Protein AF-A0A914CQX4-F1 (afdb_monomer_lite)

Sequence (158 aa):
MSTWVYEDTPLQNEHTSRSGAPLFATSENGLKQHYLFWGNTQDNIQGIAIATISKDLPYGIPWNDTGLYLMNPRKDCFDSLWIEAGPPPVRLRSGDFLFLYNSGKANNASVRFAKSTNVGYVILNGTDPTQIVQRSSDPLIIPGLAWETLPDETLTMS

InterPro domains:
  IPR007184 Mannoside phosphorylase [PTHR34106] (33-149)
  IPR023296 Glycosyl hydrolase, five-bladed beta-propeller domain superfamily [G3DSA:2.115.10.20] (3-154)
  IPR023296 Glycosyl hydrolase, five-bladed beta-propeller domain superfamily [SSF75005] (3-152)

Structure (mmCIF, N/CA/C/O backbone):
data_AF-A0A914CQX4-F1
#
_entry.id   AF-A0A914CQX4-F1
#
loop_
_atom_site.group_PDB
_atom_site.id
_atom_site.type_symbol
_atom_site.label_atom_id
_atom_site.label_alt_id
_atom_site.label_comp_id
_atom_site.label_asym_id
_atom_site.label_entity_id
_atom_site.label_seq_id
_atom_site.pdbx_PDB_ins_code
_atom_site.Cartn_x
_atom_site.Cartn_y
_atom_site.Cartn_z
_atom_site.occupancy
_atom_site.B_iso_or_equiv
_atom_site.auth_seq_id
_atom_site.auth_comp_id
_atom_site.auth_asym_id
_atom_site.auth_atom_id
_atom_site.pdbx_PDB_model_num
ATOM 1 N N . MET A 1 1 ? -11.238 30.159 8.760 1.00 68.25 1 MET A N 1
ATOM 2 C CA . MET A 1 1 ? -9.799 29.992 9.051 1.00 68.25 1 MET A CA 1
ATOM 3 C C . MET A 1 1 ? -9.549 28.519 9.264 1.00 68.25 1 MET A C 1
ATOM 5 O O . MET A 1 1 ? -10.253 27.927 10.069 1.00 68.25 1 MET A O 1
ATOM 9 N N . SER A 1 2 ? -8.616 27.928 8.530 1.00 69.88 2 SER A N 1
ATOM 10 C CA . SER A 1 2 ? -8.077 26.605 8.845 1.00 69.88 2 SER A CA 1
ATOM 11 C C . SER A 1 2 ? -7.007 26.766 9.926 1.00 69.88 2 SER A C 1
ATOM 13 O O . SER A 1 2 ? -6.135 27.625 9.809 1.00 69.88 2 SER A O 1
ATOM 15 N N . THR A 1 3 ? -7.103 25.981 10.995 1.00 85.50 3 THR A N 1
ATOM 16 C CA . THR A 1 3 ? -6.105 25.910 12.067 1.00 85.50 3 THR A CA 1
ATOM 17 C C . THR A 1 3 ? -5.239 24.678 11.861 1.00 85.50 3 THR A C 1
ATOM 19 O O . THR A 1 3 ? -5.770 23.590 11.654 1.00 85.50 3 THR A O 1
ATOM 22 N N . TRP A 1 4 ? -3.923 24.849 11.939 1.00 83.31 4 TRP A N 1
ATOM 23 C CA . TRP A 1 4 ? -2.966 23.746 11.941 1.00 83.31 4 TRP A CA 1
ATOM 24 C C . TRP A 1 4 ? -2.504 23.497 13.372 1.00 83.31 4 TRP A C 1
ATOM 26 O O . TRP A 1 4 ? -2.093 24.433 14.056 1.00 83.31 4 TRP A O 1
ATOM 36 N N . VAL A 1 5 ? -2.585 22.244 13.810 1.00 80.06 5 VAL A N 1
ATOM 37 C CA . VAL A 1 5 ? -2.033 21.776 15.084 1.00 80.06 5 VAL A CA 1
ATOM 38 C C . VAL A 1 5 ? -0.917 20.801 14.743 1.00 80.06 5 VAL A C 1
ATOM 40 O O . VAL A 1 5 ? -1.107 19.914 13.912 1.00 80.06 5 VAL A O 1
ATOM 43 N N . TYR A 1 6 ? 0.260 21.025 15.321 1.00 79.31 6 TYR A N 1
ATOM 44 C CA . TYR A 1 6 ? 1.380 20.104 15.191 1.00 79.31 6 TYR A CA 1
ATOM 45 C C . TYR A 1 6 ? 1.198 18.968 16.194 1.00 79.31 6 TYR A C 1
ATOM 47 O O . TYR A 1 6 ? 0.971 19.224 17.376 1.00 79.31 6 TYR A O 1
ATOM 55 N N . GLU A 1 7 ? 1.309 17.741 15.707 1.00 76.12 7 GLU A N 1
ATOM 56 C CA . GLU A 1 7 ? 1.324 16.526 16.515 1.00 76.12 7 GLU A CA 1
ATOM 57 C C . GLU A 1 7 ? 2.755 15.978 16.543 1.00 76.12 7 GLU A C 1
ATOM 59 O O . GLU A 1 7 ? 3.517 16.171 15.590 1.00 76.12 7 GLU A O 1
ATOM 64 N N . ASP A 1 8 ? 3.118 15.286 17.621 1.00 75.44 8 ASP A N 1
ATOM 65 C CA . ASP A 1 8 ? 4.419 14.625 17.728 1.00 75.44 8 ASP A CA 1
ATOM 66 C C . ASP A 1 8 ? 4.614 13.554 16.643 1.00 75.44 8 ASP A C 1
ATOM 68 O O . ASP A 1 8 ? 3.672 13.091 15.991 1.00 75.44 8 ASP A O 1
ATOM 72 N N . THR A 1 9 ? 5.869 13.141 16.447 1.00 75.31 9 THR A N 1
ATOM 73 C CA . THR A 1 9 ? 6.230 12.142 15.438 1.00 75.31 9 THR A CA 1
ATOM 74 C C . THR A 1 9 ? 5.388 10.868 15.609 1.00 75.31 9 THR A C 1
ATOM 76 O O . THR A 1 9 ? 5.384 10.295 16.703 1.00 75.31 9 THR A O 1
ATOM 79 N N . PRO A 1 10 ? 4.727 10.370 14.543 1.00 76.69 10 PRO A N 1
ATOM 80 C CA . PRO A 1 10 ? 3.824 9.223 14.632 1.00 76.69 10 PRO A CA 1
ATOM 81 C C . PRO A 1 10 ? 4.470 7.970 15.232 1.00 76.69 10 PRO A C 1
ATOM 83 O O . PRO A 1 10 ? 3.811 7.233 15.957 1.00 76.69 10 PRO A O 1
ATOM 86 N N . LEU A 1 11 ? 5.755 7.740 14.947 1.00 81.44 11 LEU A N 1
ATOM 87 C CA . LEU A 1 11 ? 6.521 6.575 15.383 1.00 81.44 11 LEU A CA 1
ATOM 88 C C . LEU A 1 11 ? 7.703 7.035 16.244 1.00 81.44 11 LEU A C 1
ATOM 90 O O . LEU A 1 11 ? 8.706 7.523 15.727 1.00 81.44 11 LEU A O 1
ATOM 94 N N . GLN A 1 12 ? 7.589 6.899 17.566 1.00 71.31 12 GLN A N 1
ATOM 95 C CA . GLN A 1 12 ? 8.570 7.469 18.505 1.00 71.31 12 GLN A CA 1
ATOM 96 C C . GLN A 1 12 ? 9.922 6.740 18.527 1.00 71.31 12 GLN A C 1
ATOM 98 O O . GLN A 1 12 ? 10.935 7.360 18.841 1.00 71.31 12 GLN A O 1
ATOM 103 N N . ASN A 1 13 ? 9.948 5.456 18.162 1.00 70.00 13 ASN A N 1
ATOM 104 C CA . ASN A 1 13 ? 11.162 4.631 18.181 1.00 70.00 13 ASN A CA 1
ATOM 105 C C . ASN A 1 13 ? 11.820 4.484 16.797 1.00 70.00 13 ASN A C 1
ATOM 107 O O . ASN A 1 13 ? 12.861 3.845 16.682 1.00 70.00 13 ASN A O 1
ATOM 111 N N . GLU A 1 14 ? 11.239 5.087 15.753 1.00 69.44 14 GLU A N 1
ATOM 112 C CA . GLU A 1 14 ? 11.655 4.903 14.358 1.00 69.44 14 GLU A CA 1
ATOM 113 C C . GLU A 1 14 ? 12.185 6.214 13.766 1.00 69.44 14 GLU A C 1
ATOM 115 O O . GLU A 1 14 ? 11.497 6.951 13.050 1.00 69.44 14 GLU A O 1
ATOM 120 N N . HIS A 1 15 ? 13.451 6.509 14.072 1.00 64.50 15 HIS A N 1
ATOM 121 C CA . HIS A 1 15 ? 14.121 7.770 13.724 1.00 64.50 15 HIS A CA 1
ATOM 122 C C . HIS A 1 15 ? 14.411 7.956 12.225 1.00 64.50 15 HIS A C 1
ATOM 124 O O . HIS A 1 15 ? 14.829 9.037 11.810 1.00 64.50 15 HIS A O 1
ATOM 130 N N . THR A 1 16 ? 14.198 6.923 11.409 1.00 67.69 16 THR A N 1
ATOM 131 C CA . THR A 1 16 ? 14.391 6.960 9.951 1.00 67.69 16 THR A CA 1
ATOM 132 C C . THR A 1 16 ? 13.104 6.687 9.177 1.00 67.69 16 THR A C 1
ATOM 134 O O . THR A 1 16 ? 13.167 6.453 7.974 1.00 67.69 16 THR A O 1
ATOM 137 N N . SER A 1 17 ? 11.938 6.726 9.834 1.00 73.19 17 SER A N 1
ATOM 138 C CA . SER A 1 17 ? 10.656 6.527 9.153 1.00 73.19 17 SER A CA 1
ATOM 139 C C . SER A 1 17 ? 10.397 7.618 8.104 1.00 73.19 17 SER A C 1
ATOM 141 O O . SER A 1 17 ? 10.613 8.811 8.328 1.00 73.19 17 SER A O 1
ATOM 143 N N . ARG A 1 18 ? 9.949 7.196 6.918 1.00 80.12 18 ARG A N 1
ATOM 144 C CA . ARG A 1 18 ? 9.580 8.058 5.786 1.00 80.12 18 ARG A CA 1
ATOM 145 C C . ARG A 1 18 ? 8.330 7.514 5.109 1.00 80.12 18 ARG A C 1
ATOM 147 O O . ARG A 1 18 ? 7.951 6.367 5.342 1.00 80.12 18 ARG A O 1
ATOM 154 N N . SER A 1 19 ? 7.727 8.343 4.261 1.00 85.19 19 SER A N 1
ATOM 155 C CA . SER A 1 19 ? 6.697 7.932 3.300 1.00 85.19 19 SER A CA 1
ATOM 156 C C . SER A 1 19 ? 5.505 7.253 3.966 1.00 85.19 19 SER A C 1
ATOM 158 O O . SER A 1 19 ? 5.318 6.048 3.881 1.00 85.19 19 SER A O 1
ATOM 160 N N . GLY A 1 20 ? 4.722 8.047 4.696 1.00 90.56 20 GLY A N 1
ATOM 161 C CA . GLY A 1 20 ? 3.532 7.589 5.404 1.00 90.56 20 GLY A CA 1
ATOM 162 C C . GLY A 1 20 ? 2.257 7.770 4.583 1.00 90.56 20 GLY A C 1
ATOM 163 O O . GLY A 1 20 ? 1.958 8.871 4.124 1.00 90.56 20 GLY A O 1
ATOM 164 N N . ALA A 1 21 ? 1.472 6.705 4.476 1.00 95.19 21 ALA A N 1
ATOM 165 C CA . ALA A 1 21 ? 0.149 6.686 3.873 1.00 95.19 21 ALA A CA 1
ATOM 166 C C . ALA A 1 21 ? -0.890 6.288 4.938 1.00 95.19 21 ALA A C 1
ATOM 168 O O . ALA A 1 21 ? -1.111 5.096 5.179 1.00 95.19 21 ALA A O 1
ATOM 169 N N . PRO A 1 22 ? -1.511 7.263 5.627 1.00 94.69 22 PRO A N 1
ATOM 170 C CA . PRO A 1 22 ? -2.547 6.972 6.606 1.00 94.69 22 PRO A CA 1
ATOM 171 C C . PRO A 1 22 ? -3.846 6.513 5.931 1.00 94.69 22 PRO A C 1
ATOM 173 O O . PRO A 1 22 ? -4.277 7.065 4.921 1.00 94.69 22 PRO A O 1
ATOM 176 N N . LEU A 1 23 ? -4.512 5.542 6.544 1.00 96.62 23 LEU A N 1
ATOM 177 C CA . LEU A 1 23 ? -5.876 5.120 6.258 1.00 96.62 23 LEU A CA 1
ATOM 178 C C . LEU A 1 23 ? -6.694 5.247 7.542 1.00 96.62 23 LEU A C 1
ATOM 180 O O . LEU A 1 23 ? -6.566 4.450 8.475 1.00 96.62 23 LEU A O 1
ATOM 184 N N . PHE A 1 24 ? -7.542 6.270 7.598 1.00 94.69 24 PHE A N 1
ATOM 185 C CA . PHE A 1 24 ? -8.325 6.540 8.793 1.00 94.69 24 PHE A CA 1
ATOM 186 C C . PHE A 1 24 ? -9.596 5.688 8.842 1.00 94.69 24 PHE A C 1
ATOM 188 O O . PHE A 1 24 ? -10.364 5.652 7.883 1.00 94.69 24 PHE A O 1
ATOM 195 N N . ALA A 1 25 ? -9.861 5.053 9.985 1.00 94.56 25 ALA A N 1
ATOM 196 C CA . ALA A 1 25 ? -11.178 4.531 10.307 1.00 94.56 25 ALA A CA 1
ATOM 197 C C . ALA A 1 25 ? -12.235 5.637 10.337 1.00 94.56 25 ALA A C 1
ATOM 199 O O . ALA A 1 25 ? -12.068 6.660 10.999 1.00 94.56 25 ALA A O 1
ATOM 200 N N . THR A 1 26 ? -13.340 5.399 9.638 1.00 93.00 26 THR A N 1
ATOM 201 C CA . THR A 1 26 ? -14.520 6.263 9.613 1.00 93.00 26 THR A CA 1
ATOM 202 C C . THR A 1 26 ? -15.779 5.412 9.742 1.00 93.00 26 THR A C 1
ATOM 204 O O . THR A 1 26 ? -15.760 4.196 9.535 1.00 93.00 26 THR A O 1
ATOM 207 N N . SER A 1 27 ? -16.912 6.042 10.055 1.00 91.81 27 SER A N 1
ATOM 208 C CA . SER A 1 27 ? -18.215 5.365 10.005 1.00 91.81 27 SER A CA 1
ATOM 209 C C . SER A 1 27 ? -18.528 4.816 8.609 1.00 91.81 27 SER A C 1
ATOM 211 O O . SER A 1 27 ? -19.160 3.772 8.488 1.00 91.81 27 SER A O 1
ATOM 213 N N . GLU A 1 28 ? -18.055 5.490 7.559 1.00 92.50 28 GLU A N 1
ATOM 214 C CA . GLU A 1 28 ? -18.307 5.113 6.169 1.00 92.50 28 GLU A CA 1
ATOM 215 C C . GLU A 1 28 ? -17.565 3.842 5.756 1.00 92.50 28 GLU A C 1
ATOM 217 O O . GLU A 1 28 ? -18.109 3.036 4.996 1.00 92.50 28 GLU A O 1
ATOM 222 N N . ASN A 1 29 ? -16.324 3.667 6.222 1.00 94.50 29 ASN A N 1
ATOM 223 C CA . ASN A 1 29 ? -15.498 2.510 5.877 1.00 94.50 29 ASN A CA 1
ATOM 224 C C . ASN A 1 29 ? -15.555 1.370 6.904 1.00 94.50 29 ASN A C 1
ATOM 226 O O . ASN A 1 29 ? -15.145 0.261 6.583 1.00 94.50 29 ASN A O 1
ATOM 230 N N . GLY A 1 30 ? -16.106 1.609 8.097 1.00 94.25 30 GLY A N 1
ATOM 231 C CA . GLY A 1 30 ? -16.380 0.568 9.091 1.00 94.25 30 GLY A CA 1
ATOM 232 C C . GLY A 1 30 ? -15.142 -0.010 9.783 1.00 94.25 30 GLY A C 1
ATOM 233 O O . GLY A 1 30 ? -15.269 -0.972 10.544 1.00 94.25 30 GLY A O 1
ATOM 234 N N . LEU A 1 31 ? -13.954 0.561 9.559 1.00 95.56 31 LEU A N 1
ATOM 235 C CA . LEU A 1 31 ? -12.730 0.110 10.214 1.00 95.56 31 LEU A CA 1
ATOM 236 C C . LEU A 1 31 ? -12.772 0.419 11.718 1.00 95.56 31 LEU A C 1
ATOM 238 O O . LEU A 1 31 ? -13.376 1.392 12.176 1.00 95.56 31 LEU A O 1
ATOM 242 N N . LYS A 1 32 ? -12.110 -0.428 12.509 1.00 92.75 32 LYS A N 1
ATOM 243 C CA . LYS A 1 32 ? -12.055 -0.297 13.976 1.00 92.75 32 LYS A CA 1
ATOM 244 C C . LYS A 1 32 ? -10.813 0.438 14.481 1.00 92.75 32 LYS A C 1
ATOM 246 O O . LYS A 1 32 ? -10.755 0.796 15.650 1.00 92.75 32 LYS A O 1
ATOM 251 N N . GLN A 1 33 ? -9.840 0.661 13.608 1.00 93.56 33 GLN A N 1
ATOM 252 C CA . GLN A 1 33 ? -8.572 1.308 13.919 1.00 93.56 33 GLN A CA 1
ATOM 253 C C . GLN A 1 33 ? -8.053 2.043 12.687 1.00 93.56 33 GLN A C 1
ATOM 255 O O . GLN A 1 33 ? -8.386 1.676 11.556 1.00 93.56 33 GLN A O 1
ATOM 260 N N . HIS A 1 34 ? -7.255 3.078 12.913 1.00 94.50 34 HIS A N 1
ATOM 261 C CA . HIS A 1 34 ? -6.507 3.731 11.855 1.00 94.50 34 HIS A CA 1
ATOM 262 C C . HIS A 1 34 ? -5.271 2.890 11.518 1.00 94.50 34 HIS A C 1
ATOM 264 O O . HIS A 1 34 ? -4.683 2.246 12.392 1.00 94.50 34 HIS A O 1
ATOM 270 N N . TYR A 1 35 ? -4.877 2.923 10.250 1.00 96.00 35 TYR A N 1
ATOM 271 C CA . TYR A 1 35 ? -3.674 2.273 9.743 1.00 96.00 35 TYR A CA 1
ATOM 272 C C . TYR A 1 35 ? -2.726 3.327 9.190 1.00 96.00 35 TYR A C 1
ATOM 274 O O . TYR A 1 35 ? -3.159 4.319 8.609 1.00 96.00 35 TYR A O 1
ATOM 282 N N . LEU A 1 36 ? -1.435 3.108 9.371 1.00 95.00 36 LEU A N 1
ATOM 283 C CA . LEU A 1 36 ? -0.375 3.869 8.744 1.00 95.00 36 LEU A CA 1
ATOM 284 C C . LEU A 1 36 ? 0.487 2.863 7.997 1.00 95.00 36 LEU A C 1
ATOM 286 O O . LEU A 1 36 ? 1.130 2.014 8.613 1.00 95.00 36 LEU A O 1
ATOM 290 N N . PHE A 1 37 ? 0.477 2.952 6.672 1.00 95.19 37 PHE A N 1
ATOM 291 C CA . PHE A 1 37 ? 1.416 2.222 5.831 1.00 95.19 37 PHE A CA 1
ATOM 292 C C . PHE A 1 37 ? 2.643 3.098 5.654 1.00 95.19 37 PHE A C 1
ATOM 294 O O . PHE A 1 37 ? 2.510 4.245 5.232 1.00 95.19 37 PHE A O 1
ATOM 301 N N . TRP A 1 38 ? 3.816 2.610 6.030 1.00 92.19 38 TRP A N 1
ATOM 302 C CA . TRP A 1 38 ? 4.991 3.468 6.126 1.00 92.19 38 TRP A CA 1
ATOM 303 C C . TRP A 1 38 ? 6.276 2.762 5.724 1.00 92.19 38 TRP A C 1
ATOM 305 O O . TRP A 1 38 ? 6.344 1.537 5.637 1.00 92.19 38 TRP A O 1
ATOM 315 N N . GLY A 1 39 ? 7.308 3.567 5.501 1.00 86.94 39 GLY A N 1
ATOM 316 C CA . GLY A 1 39 ? 8.651 3.099 5.231 1.00 86.94 39 GLY A CA 1
ATOM 317 C C . GLY A 1 39 ? 8.932 2.850 3.755 1.00 86.94 39 GLY A C 1
ATOM 318 O O . GLY A 1 39 ? 8.066 2.883 2.873 1.00 86.94 39 GLY A O 1
ATOM 319 N N . ASN A 1 40 ? 10.210 2.600 3.510 1.00 77.94 40 ASN A N 1
ATOM 320 C CA . ASN A 1 40 ? 10.745 2.128 2.249 1.00 77.94 40 ASN A CA 1
ATOM 321 C C . ASN A 1 40 ? 11.765 1.021 2.543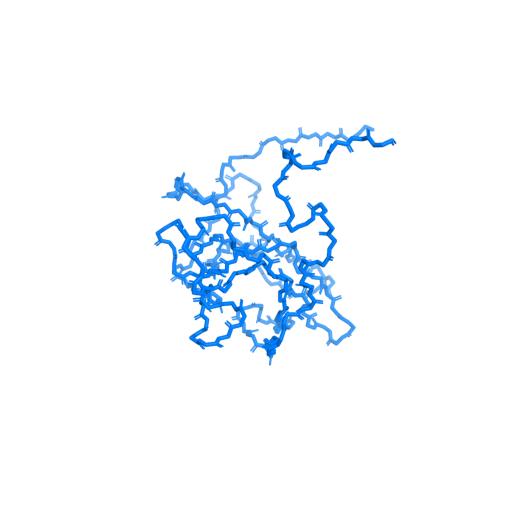 1.00 77.94 40 ASN A C 1
ATOM 323 O O . ASN A 1 40 ? 12.234 0.864 3.669 1.00 77.94 40 ASN A O 1
ATOM 327 N N . THR A 1 41 ? 12.175 0.282 1.520 1.00 72.69 41 THR A N 1
ATOM 328 C CA . THR A 1 41 ? 13.145 -0.812 1.702 1.00 72.69 41 THR A CA 1
ATOM 329 C C . THR A 1 41 ? 14.606 -0.362 1.808 1.00 72.69 41 THR A C 1
ATOM 331 O O . THR A 1 41 ? 15.511 -1.192 1.760 1.00 72.69 41 THR A O 1
ATOM 334 N N . GLN A 1 42 ? 14.864 0.946 1.837 1.00 64.50 42 GLN A N 1
ATOM 335 C CA . GLN A 1 42 ? 16.203 1.535 1.921 1.00 64.50 42 GLN A CA 1
ATOM 336 C C . GLN A 1 42 ? 16.563 1.937 3.366 1.00 64.50 42 GLN A C 1
ATOM 338 O O . GLN A 1 42 ? 17.747 2.053 3.672 1.00 64.50 42 GLN A O 1
ATOM 343 N N . ASP A 1 43 ? 15.577 2.074 4.259 1.00 62.62 43 ASP A N 1
ATOM 344 C CA . ASP A 1 43 ? 15.732 2.614 5.617 1.00 62.62 43 ASP A CA 1
ATOM 345 C C . ASP A 1 43 ? 15.737 1.518 6.714 1.00 62.62 43 ASP A C 1
ATOM 347 O O . ASP A 1 43 ? 14.973 1.595 7.667 1.00 62.62 43 ASP A O 1
ATOM 351 N N . ASN A 1 44 ? 16.571 0.468 6.591 1.00 66.19 44 ASN A N 1
ATOM 352 C CA . ASN A 1 44 ? 16.620 -0.728 7.482 1.00 66.19 44 ASN A CA 1
ATOM 353 C C . ASN A 1 44 ? 15.301 -1.521 7.621 1.00 66.19 44 ASN A C 1
ATOM 355 O O . ASN A 1 44 ? 15.224 -2.517 8.340 1.00 66.19 44 ASN A O 1
ATOM 359 N N . ILE A 1 45 ? 14.276 -1.104 6.893 1.00 65.94 45 ILE A N 1
ATOM 360 C CA . ILE A 1 45 ? 12.939 -1.676 6.829 1.00 65.94 45 ILE A CA 1
ATOM 361 C C . ILE A 1 45 ? 12.903 -2.595 5.604 1.00 65.94 45 ILE A C 1
ATOM 363 O O . ILE A 1 45 ? 13.473 -2.288 4.562 1.00 65.94 45 ILE A O 1
ATOM 367 N N . GLN A 1 46 ? 12.266 -3.760 5.711 1.00 78.81 46 GLN A N 1
ATOM 368 C CA . GLN A 1 46 ? 12.304 -4.780 4.650 1.00 78.81 46 GLN A CA 1
ATOM 369 C C . GLN A 1 46 ? 11.219 -4.595 3.572 1.00 78.81 46 GLN A C 1
ATOM 371 O O . GLN A 1 46 ? 11.123 -5.407 2.646 1.00 78.81 46 GLN A O 1
ATOM 376 N N . GLY A 1 47 ? 10.387 -3.557 3.682 1.00 91.19 47 GLY A N 1
ATOM 377 C CA . GLY A 1 47 ? 9.160 -3.417 2.905 1.00 91.19 47 GLY A CA 1
ATOM 378 C C . GLY A 1 47 ? 8.358 -2.160 3.238 1.00 91.19 47 GLY A C 1
ATOM 379 O O . GLY A 1 47 ? 8.891 -1.202 3.784 1.00 91.19 47 GLY A O 1
ATOM 380 N N . ILE A 1 48 ? 7.063 -2.190 2.924 1.00 94.56 48 ILE A N 1
ATOM 381 C CA . ILE A 1 48 ? 6.085 -1.236 3.463 1.00 94.56 48 ILE A CA 1
ATOM 382 C C . ILE A 1 48 ? 5.550 -1.829 4.764 1.00 94.56 48 ILE A C 1
ATOM 384 O O . ILE A 1 48 ? 4.903 -2.877 4.743 1.00 94.56 48 ILE A O 1
ATOM 388 N N . ALA A 1 49 ? 5.866 -1.191 5.884 1.00 94.00 49 ALA A N 1
ATOM 389 C CA . ALA A 1 49 ? 5.471 -1.586 7.228 1.00 94.00 49 ALA A CA 1
ATOM 390 C C . ALA A 1 49 ? 4.063 -1.089 7.585 1.00 94.00 49 ALA A C 1
ATOM 392 O O . ALA A 1 49 ? 3.504 -0.211 6.921 1.00 94.00 49 ALA A O 1
ATOM 393 N N . ILE A 1 50 ? 3.492 -1.667 8.642 1.00 94.50 50 ILE A N 1
ATOM 394 C CA . ILE A 1 50 ? 2.163 -1.326 9.152 1.00 94.50 50 ILE A CA 1
ATOM 395 C C . ILE A 1 50 ? 2.290 -0.842 10.593 1.00 94.50 50 ILE A C 1
ATOM 397 O O . ILE A 1 50 ? 2.793 -1.557 11.457 1.00 94.50 50 ILE A O 1
ATOM 401 N N . ALA A 1 51 ? 1.754 0.339 10.868 1.00 93.69 51 ALA A N 1
ATOM 402 C CA . ALA A 1 51 ? 1.457 0.788 12.218 1.00 93.69 51 ALA A CA 1
ATOM 403 C C . ALA A 1 51 ? -0.049 1.013 12.378 1.00 93.69 51 ALA A C 1
ATOM 405 O O . ALA A 1 51 ? -0.766 1.283 11.412 1.00 93.69 51 ALA A O 1
ATOM 406 N N . THR A 1 52 ? -0.541 0.892 13.605 1.00 93.88 52 THR A N 1
ATOM 407 C CA . THR A 1 52 ? -1.966 1.021 13.923 1.00 93.88 52 THR A CA 1
ATOM 408 C C . THR A 1 52 ? -2.177 1.899 15.137 1.00 93.88 52 THR A C 1
ATOM 410 O O . THR A 1 52 ? -1.357 1.915 16.053 1.00 93.88 52 THR A O 1
ATOM 413 N N . ILE A 1 53 ? -3.321 2.565 15.188 1.00 91.38 53 ILE A N 1
ATOM 414 C CA . ILE A 1 53 ? -3.802 3.229 16.394 1.00 91.38 53 ILE A CA 1
ATOM 415 C C . ILE A 1 53 ? -5.316 3.054 16.478 1.00 91.38 53 ILE A C 1
ATOM 417 O O . ILE A 1 53 ? -6.019 3.122 15.466 1.00 91.38 53 ILE A O 1
ATOM 421 N N . SER A 1 54 ? -5.829 2.768 17.676 1.00 86.69 54 SER A N 1
ATOM 422 C CA . SER A 1 54 ? -7.273 2.620 17.879 1.00 86.69 54 SER A CA 1
ATOM 423 C C . SER A 1 54 ? -8.001 3.907 17.488 1.00 86.69 54 SER A C 1
ATOM 425 O O . SER A 1 54 ? -7.526 5.004 17.778 1.00 86.69 54 SER A O 1
ATOM 427 N N . LYS A 1 55 ? -9.170 3.767 16.851 1.00 83.12 55 LYS A N 1
ATOM 428 C CA . LYS A 1 55 ? -9.973 4.907 16.381 1.00 83.12 55 LYS A CA 1
ATOM 429 C C . LYS A 1 55 ? -10.522 5.786 17.509 1.00 83.12 55 LYS A C 1
ATOM 431 O O . LYS A 1 55 ? -10.924 6.918 17.275 1.00 83.12 55 LYS A O 1
ATOM 436 N N . ASP A 1 56 ? -10.602 5.212 18.708 1.00 84.81 56 ASP A N 1
ATOM 437 C CA . ASP A 1 56 ? -11.214 5.834 19.880 1.00 84.81 56 ASP A CA 1
ATOM 438 C C . ASP A 1 56 ? -10.157 6.492 20.790 1.00 84.81 56 ASP A C 1
ATOM 440 O O . ASP A 1 56 ? -10.490 6.993 21.864 1.00 84.81 56 ASP A O 1
ATOM 444 N N . LEU A 1 57 ? -8.875 6.470 20.397 1.00 76.38 57 LEU A N 1
ATOM 445 C CA . LEU A 1 57 ? -7.806 7.109 21.162 1.00 76.38 57 LEU A CA 1
ATOM 446 C C . LEU A 1 57 ? -7.759 8.624 20.906 1.00 76.38 57 LEU A C 1
ATOM 448 O O . LEU A 1 57 ? -8.019 9.072 19.788 1.00 76.38 57 LEU A O 1
ATOM 452 N N . PRO A 1 58 ? -7.414 9.425 21.931 1.00 71.50 58 PRO A N 1
ATOM 453 C CA . PRO A 1 58 ? -7.213 10.858 21.765 1.00 71.50 58 PRO A CA 1
ATOM 454 C C . PRO A 1 58 ? -5.999 11.159 20.870 1.00 71.50 58 PRO A C 1
ATOM 456 O O . PRO A 1 58 ? -5.084 10.343 20.742 1.00 71.50 58 PRO A O 1
ATOM 459 N N . TYR 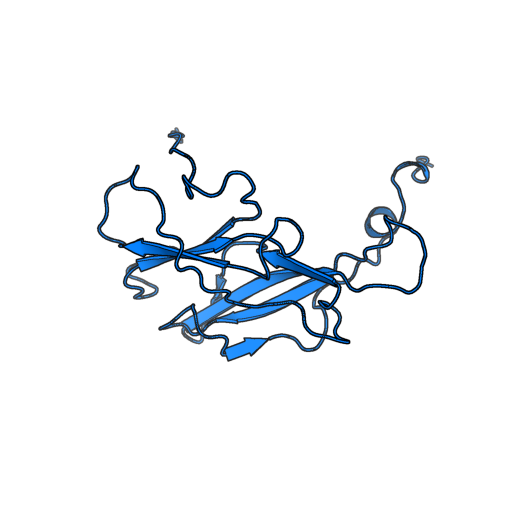A 1 59 ? -5.984 12.364 20.290 1.00 67.19 59 TYR A N 1
ATOM 460 C CA . TYR A 1 59 ? -4.815 12.925 19.601 1.00 67.19 59 TYR A CA 1
ATOM 461 C C . TYR A 1 59 ? -3.579 12.955 20.526 1.00 67.19 59 TYR A C 1
ATOM 463 O O . TYR A 1 59 ? -3.715 12.949 21.753 1.00 67.19 59 TYR A O 1
ATOM 471 N N . GLY A 1 60 ? -2.376 12.959 19.947 1.00 69.62 60 GLY A N 1
ATOM 472 C CA . GLY A 1 60 ? -1.106 12.943 20.685 1.00 69.62 60 GLY A CA 1
ATOM 473 C C . GLY A 1 60 ? -0.630 11.573 21.189 1.00 69.62 60 GLY A C 1
ATOM 474 O O . GLY A 1 60 ? 0.436 11.487 21.795 1.00 69.62 60 GLY A O 1
ATOM 475 N N . ILE A 1 61 ? -1.376 10.488 20.949 1.00 79.00 61 ILE A N 1
ATOM 476 C CA . ILE A 1 61 ? -0.912 9.126 21.251 1.00 79.00 61 ILE A CA 1
ATOM 477 C C . ILE A 1 61 ? -0.107 8.583 20.058 1.00 79.00 61 ILE A C 1
ATOM 479 O O . ILE A 1 61 ? -0.597 8.643 18.927 1.00 79.00 61 ILE A O 1
ATOM 483 N N . PRO A 1 62 ? 1.111 8.046 20.273 1.00 82.12 62 PRO A N 1
ATOM 484 C CA . PRO A 1 62 ? 1.926 7.521 19.185 1.00 82.12 62 PRO A CA 1
ATOM 485 C C . PRO A 1 62 ? 1.293 6.284 18.545 1.00 82.12 62 PRO A C 1
ATOM 487 O O . PRO A 1 62 ? 0.591 5.500 19.188 1.00 82.12 62 PRO A O 1
ATOM 490 N N . TRP A 1 63 ? 1.582 6.096 17.261 1.00 88.12 63 TRP A N 1
ATOM 491 C CA . TRP A 1 63 ? 1.168 4.919 16.516 1.00 88.12 63 TRP A CA 1
ATOM 492 C C . TRP A 1 63 ? 1.935 3.695 17.007 1.00 88.12 63 TRP A C 1
ATOM 494 O O . TRP A 1 63 ? 3.140 3.751 17.257 1.00 88.12 63 TRP A O 1
ATOM 504 N N . ASN A 1 64 ? 1.235 2.569 17.111 1.00 90.12 64 ASN A N 1
ATOM 505 C CA . ASN A 1 64 ? 1.845 1.300 17.466 1.00 90.12 64 ASN A CA 1
ATOM 506 C C . ASN A 1 64 ? 2.355 0.611 16.199 1.00 90.12 64 ASN A C 1
ATOM 508 O O . ASN A 1 64 ? 1.547 0.113 15.409 1.00 90.12 64 ASN A O 1
ATOM 512 N N . ASP A 1 65 ? 3.674 0.570 16.016 1.00 90.00 65 ASP A N 1
ATOM 513 C CA . ASP A 1 65 ? 4.282 -0.297 15.009 1.00 90.00 65 ASP A CA 1
ATOM 514 C C . ASP A 1 65 ? 3.918 -1.758 15.306 1.00 90.00 65 ASP A C 1
ATOM 516 O O . ASP A 1 65 ? 4.041 -2.245 16.431 1.00 90.00 65 ASP A O 1
ATOM 520 N N . THR A 1 66 ? 3.408 -2.448 14.292 1.00 90.25 66 THR A N 1
ATOM 521 C CA . THR A 1 66 ? 3.002 -3.850 14.412 1.00 90.25 66 THR A CA 1
ATOM 522 C C . THR A 1 66 ? 4.176 -4.811 14.228 1.00 90.25 66 THR A C 1
ATOM 524 O O . THR A 1 66 ? 4.039 -5.994 14.539 1.00 90.25 66 THR A O 1
ATOM 527 N N . GLY A 1 67 ? 5.308 -4.338 13.690 1.00 88.31 67 GLY A N 1
ATOM 528 C CA . GLY A 1 67 ? 6.417 -5.185 13.248 1.00 88.31 67 GLY A CA 1
ATOM 529 C C . GLY A 1 67 ? 6.091 -6.019 12.002 1.00 88.31 67 GLY A C 1
ATOM 530 O O . GLY A 1 67 ? 6.881 -6.878 11.609 1.00 88.31 67 GLY A O 1
ATOM 531 N N . LEU A 1 68 ? 4.926 -5.794 11.381 1.00 90.81 68 LEU A N 1
ATOM 532 C CA . LEU A 1 68 ? 4.489 -6.482 10.172 1.00 90.81 68 LEU A CA 1
ATOM 533 C C . LEU A 1 68 ? 4.776 -5.640 8.931 1.00 90.81 68 LEU A C 1
ATOM 535 O O . LEU A 1 68 ? 4.589 -4.421 8.913 1.00 90.81 68 LEU A O 1
ATOM 539 N N . TYR A 1 69 ? 5.148 -6.330 7.856 1.00 93.56 69 TYR A N 1
ATOM 540 C CA . TYR A 1 69 ? 5.241 -5.755 6.521 1.00 93.56 69 TYR A CA 1
ATOM 541 C C . TYR A 1 69 ? 3.997 -6.123 5.718 1.00 93.56 69 TYR A C 1
ATOM 543 O O . TYR A 1 69 ? 3.679 -7.301 5.567 1.00 93.56 69 TYR A O 1
ATOM 551 N N . LEU A 1 70 ? 3.320 -5.115 5.167 1.00 96.12 70 LEU A N 1
ATOM 552 C CA . LEU A 1 70 ? 2.250 -5.301 4.189 1.00 96.12 70 LEU A CA 1
ATOM 553 C C . LEU A 1 70 ? 2.797 -5.965 2.921 1.00 96.12 70 LEU A C 1
ATOM 555 O O . LEU A 1 70 ? 2.168 -6.835 2.325 1.00 96.12 70 LEU A O 1
ATOM 559 N N . MET A 1 71 ? 3.971 -5.516 2.477 1.00 94.75 71 MET A N 1
ATOM 560 C CA . MET A 1 71 ? 4.598 -5.991 1.252 1.00 94.75 71 MET A CA 1
ATOM 561 C C . MET A 1 71 ? 6.105 -5.788 1.273 1.00 94.75 71 MET A C 1
ATOM 563 O O . MET A 1 71 ? 6.603 -4.836 1.865 1.00 94.75 71 MET A O 1
ATOM 567 N N . ASN A 1 72 ? 6.802 -6.649 0.531 1.00 94.62 72 ASN A N 1
ATOM 568 C CA . ASN A 1 72 ? 8.243 -6.613 0.292 1.00 94.62 72 ASN A CA 1
ATOM 569 C C . ASN A 1 72 ? 8.517 -6.534 -1.229 1.00 94.62 72 ASN A C 1
ATOM 571 O O . ASN A 1 72 ? 7.609 -6.821 -2.035 1.00 94.62 72 ASN A O 1
ATOM 575 N N . PRO A 1 73 ? 9.738 -6.148 -1.653 1.00 92.62 73 PRO A N 1
ATOM 576 C CA . PRO A 1 73 ? 10.169 -6.257 -3.043 1.00 92.62 73 PRO A CA 1
ATOM 577 C C . PRO A 1 73 ? 9.993 -7.674 -3.587 1.00 92.62 73 PRO A C 1
ATOM 579 O O . PRO A 1 73 ? 10.188 -8.654 -2.866 1.00 92.62 73 PRO A O 1
ATOM 582 N N . ARG A 1 74 ? 9.638 -7.794 -4.867 1.00 92.50 74 ARG A N 1
ATOM 583 C CA . ARG A 1 74 ? 9.484 -9.098 -5.527 1.00 92.50 74 ARG A CA 1
ATOM 584 C C . ARG A 1 74 ? 10.638 -9.332 -6.478 1.00 92.50 74 ARG A C 1
ATOM 586 O O . ARG A 1 74 ? 10.893 -8.512 -7.357 1.00 92.50 74 ARG A O 1
ATOM 593 N N . LYS A 1 75 ? 11.315 -10.469 -6.331 1.00 90.12 75 LYS A N 1
ATOM 594 C CA . LYS A 1 75 ? 12.384 -10.869 -7.247 1.00 90.12 75 LYS A CA 1
ATOM 595 C C . LYS A 1 75 ? 11.869 -10.864 -8.695 1.00 90.12 75 LYS A C 1
ATOM 597 O O . LYS A 1 75 ? 10.751 -11.296 -8.952 1.00 90.12 75 LYS A O 1
ATOM 602 N N . ASP A 1 76 ? 12.688 -10.354 -9.611 1.00 87.69 76 ASP A N 1
ATOM 603 C CA . ASP A 1 76 ? 12.446 -10.317 -11.062 1.00 87.69 76 ASP A CA 1
ATOM 604 C C . ASP A 1 76 ? 11.245 -9.457 -11.537 1.00 87.69 76 ASP A C 1
ATOM 606 O O . ASP A 1 76 ? 11.021 -9.318 -12.741 1.00 87.69 76 ASP A O 1
ATOM 610 N N . CYS A 1 77 ? 10.534 -8.776 -10.630 1.00 90.38 77 CYS A N 1
ATOM 611 C CA . CYS A 1 77 ? 9.450 -7.838 -10.951 1.00 90.38 77 CYS A CA 1
ATOM 612 C C . CYS A 1 77 ? 9.937 -6.383 -11.138 1.00 90.38 77 CYS A C 1
ATOM 614 O O . CYS A 1 77 ? 11.115 -6.053 -10.946 1.00 90.38 77 CYS A O 1
ATOM 616 N N . PHE A 1 78 ? 9.018 -5.486 -11.520 1.00 90.5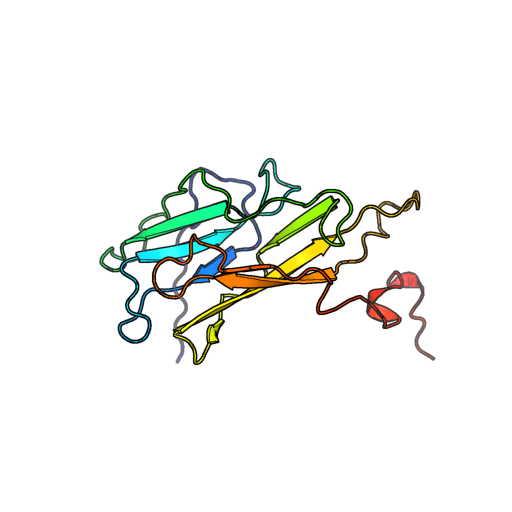0 78 PHE A N 1
ATOM 617 C CA . PHE A 1 78 ? 9.283 -4.041 -11.648 1.00 90.50 78 PHE A CA 1
ATOM 618 C C . PHE A 1 78 ? 9.584 -3.350 -10.308 1.00 90.50 78 PHE A C 1
ATOM 620 O O . PHE A 1 78 ? 10.145 -2.258 -10.293 1.00 90.50 78 PHE A O 1
ATOM 627 N N . ASP A 1 79 ? 9.240 -4.010 -9.205 1.00 92.56 79 ASP A N 1
ATOM 628 C CA . ASP A 1 79 ? 9.386 -3.561 -7.827 1.00 92.56 79 ASP A CA 1
ATOM 629 C C . ASP A 1 79 ? 10.368 -4.442 -7.041 1.00 92.56 79 ASP A C 1
ATOM 631 O O . ASP A 1 79 ? 10.132 -4.818 -5.893 1.00 92.56 79 ASP A O 1
ATOM 635 N N . SER A 1 80 ? 11.462 -4.820 -7.702 1.00 90.12 80 SER A N 1
ATOM 636 C CA . SER A 1 80 ? 12.448 -5.783 -7.199 1.00 90.12 80 SER A CA 1
ATOM 637 C C . SER A 1 80 ? 13.589 -5.171 -6.393 1.00 90.12 80 SER A C 1
ATOM 639 O O . SER A 1 80 ? 14.181 -5.871 -5.577 1.00 90.12 80 SER A O 1
ATOM 641 N N . LEU A 1 81 ? 13.915 -3.894 -6.609 1.00 87.62 81 LEU A N 1
ATOM 642 C CA . LEU A 1 81 ? 15.010 -3.223 -5.904 1.00 87.62 81 LEU A CA 1
ATOM 643 C C . LEU A 1 81 ? 14.517 -2.521 -4.646 1.00 87.62 81 LEU A C 1
ATOM 645 O O . LEU A 1 81 ? 15.140 -2.629 -3.594 1.00 87.62 81 LEU A O 1
ATOM 649 N N . TRP A 1 82 ? 13.427 -1.769 -4.771 1.00 89.75 82 TRP A N 1
ATOM 650 C CA . TRP A 1 82 ? 12.815 -1.102 -3.636 1.00 89.75 82 TRP A CA 1
ATOM 651 C C . TRP A 1 82 ? 11.327 -0.869 -3.842 1.00 89.75 82 TRP A C 1
ATOM 653 O O . TRP A 1 82 ? 10.849 -0.828 -4.976 1.00 89.75 82 TRP A O 1
ATOM 663 N N . ILE A 1 83 ? 10.620 -0.716 -2.727 1.00 92.81 83 ILE A N 1
ATOM 664 C CA . ILE A 1 83 ? 9.233 -0.254 -2.658 1.00 92.81 83 ILE A CA 1
ATOM 665 C C . ILE A 1 83 ? 9.095 0.779 -1.547 1.00 92.81 83 ILE A C 1
ATOM 667 O O . ILE A 1 83 ? 9.892 0.793 -0.608 1.00 92.81 83 ILE A O 1
ATOM 671 N N . GLU A 1 84 ? 8.088 1.629 -1.674 1.00 93.06 84 GLU A N 1
ATOM 672 C CA . GLU A 1 84 ? 7.811 2.725 -0.756 1.00 93.06 84 GLU A CA 1
ATOM 673 C C . GLU A 1 84 ? 6.324 3.083 -0.798 1.00 93.06 84 GLU A C 1
ATOM 675 O O . GLU A 1 84 ? 5.706 3.093 -1.869 1.00 93.06 84 GLU A O 1
ATOM 680 N N . ALA A 1 85 ? 5.745 3.376 0.365 1.00 94.50 85 ALA A N 1
ATOM 681 C CA . ALA A 1 85 ? 4.359 3.817 0.453 1.00 94.50 85 ALA A CA 1
ATOM 682 C C . ALA A 1 85 ? 4.150 5.152 -0.283 1.00 94.50 85 ALA A C 1
ATOM 684 O O . ALA A 1 85 ? 4.957 6.075 -0.186 1.00 94.50 85 ALA A O 1
ATOM 685 N N . GLY A 1 86 ? 3.072 5.226 -1.065 1.00 93.94 86 GLY A N 1
ATOM 686 C CA . GLY A 1 86 ? 2.717 6.405 -1.848 1.00 93.94 86 GLY A CA 1
ATOM 687 C C . GLY A 1 86 ? 1.609 7.227 -1.174 1.00 93.94 86 GLY A C 1
ATOM 688 O O . GLY A 1 86 ? 1.719 7.556 0.006 1.00 93.94 86 GLY A O 1
ATOM 689 N N . PRO A 1 87 ? 0.539 7.596 -1.898 1.00 95.88 87 PRO A N 1
ATOM 690 C CA . PRO A 1 87 ? -0.583 8.329 -1.321 1.00 95.88 87 PRO A CA 1
ATOM 691 C C . PRO A 1 87 ? -1.432 7.461 -0.371 1.00 95.88 87 PRO A C 1
ATOM 693 O O . PRO A 1 87 ? -1.420 6.232 -0.479 1.00 95.88 87 PRO A O 1
ATOM 696 N N . PRO A 1 88 ? -2.241 8.087 0.508 1.00 97.25 88 PRO A N 1
ATOM 697 C CA . PRO A 1 88 ? -3.288 7.408 1.270 1.00 97.25 88 PRO A CA 1
ATOM 698 C C . PRO A 1 88 ? -4.150 6.475 0.402 1.00 97.25 88 PRO A C 1
ATOM 700 O O . PRO A 1 88 ? -4.546 6.876 -0.700 1.00 97.25 88 PRO A O 1
ATOM 703 N N . PRO A 1 89 ? -4.489 5.260 0.875 1.00 98.25 89 PRO A N 1
ATOM 704 C CA . PRO A 1 89 ? -5.389 4.372 0.150 1.00 98.25 89 PRO A CA 1
ATOM 705 C C . PRO A 1 89 ? -6.760 5.008 -0.099 1.00 98.25 89 PRO A C 1
ATOM 707 O O . PRO A 1 89 ? -7.357 5.621 0.788 1.00 98.25 89 PRO A O 1
ATOM 710 N N . VAL A 1 90 ? -7.292 4.813 -1.303 1.00 97.81 90 VAL A N 1
ATOM 711 C CA . VAL A 1 90 ? -8.586 5.347 -1.737 1.00 97.81 90 VAL A CA 1
ATOM 712 C C . VAL A 1 90 ? -9.616 4.229 -1.764 1.00 97.81 90 VAL A C 1
ATOM 714 O O . VAL A 1 90 ? -9.392 3.176 -2.357 1.00 97.81 90 VAL A O 1
ATOM 717 N N . ARG A 1 91 ? -10.775 4.453 -1.144 1.00 97.81 91 ARG A N 1
ATOM 718 C CA . ARG A 1 91 ? -11.845 3.454 -1.110 1.00 97.81 91 ARG A CA 1
ATOM 719 C C . ARG A 1 91 ? -12.485 3.271 -2.488 1.00 97.81 91 ARG A C 1
ATOM 721 O O . ARG A 1 91 ? -12.872 4.235 -3.144 1.00 97.81 91 ARG A O 1
ATOM 728 N N . LEU A 1 92 ? -12.634 2.020 -2.898 1.00 98.12 92 LEU A N 1
ATOM 729 C CA . LEU A 1 92 ? -13.298 1.601 -4.124 1.00 98.12 92 LEU A CA 1
ATOM 730 C C . LEU A 1 92 ? -14.782 1.328 -3.883 1.00 98.12 92 LEU A C 1
ATOM 732 O O . LEU A 1 92 ? -15.225 1.077 -2.763 1.00 98.12 92 LEU A O 1
ATOM 736 N N . ARG A 1 93 ? -15.563 1.296 -4.970 1.00 97.19 93 ARG A N 1
ATOM 737 C CA . ARG A 1 93 ? -16.995 0.953 -4.913 1.00 97.19 93 ARG A CA 1
ATOM 738 C C . ARG A 1 93 ? -17.249 -0.451 -4.346 1.00 97.19 93 ARG A C 1
ATOM 740 O O . ARG A 1 93 ? -18.304 -0.662 -3.760 1.00 97.19 93 ARG A O 1
ATOM 747 N N . SER A 1 94 ? -16.310 -1.389 -4.505 1.00 97.00 94 SER A N 1
ATOM 748 C CA . SER A 1 94 ? -16.418 -2.739 -3.928 1.00 97.00 94 SER A CA 1
ATOM 749 C C . SER A 1 94 ? -16.365 -2.749 -2.398 1.00 97.00 94 SER A C 1
ATOM 751 O O . SER A 1 94 ? -16.771 -3.730 -1.788 1.00 97.00 94 SER A O 1
ATOM 753 N N . GLY A 1 95 ? -15.881 -1.668 -1.779 1.00 97.81 95 GLY A N 1
ATOM 754 C CA . GLY A 1 95 ? -15.591 -1.588 -0.351 1.00 97.81 95 GLY A CA 1
ATOM 755 C C . GLY A 1 95 ? -14.106 -1.753 -0.024 1.00 97.81 95 GLY A C 1
ATOM 756 O O . GLY A 1 95 ? -13.694 -1.279 1.030 1.00 97.81 95 GLY A O 1
ATOM 757 N N . ASP A 1 96 ? -13.320 -2.339 -0.931 1.00 98.56 96 ASP A N 1
ATOM 758 C CA . ASP A 1 96 ? -11.858 -2.466 -0.836 1.00 98.56 96 ASP A CA 1
ATOM 759 C C . ASP A 1 96 ? -11.140 -1.122 -1.015 1.00 98.56 96 ASP A C 1
ATOM 761 O O . ASP A 1 96 ? -11.756 -0.120 -1.383 1.00 98.56 96 ASP A O 1
ATOM 765 N N . PHE A 1 97 ? -9.824 -1.092 -0.798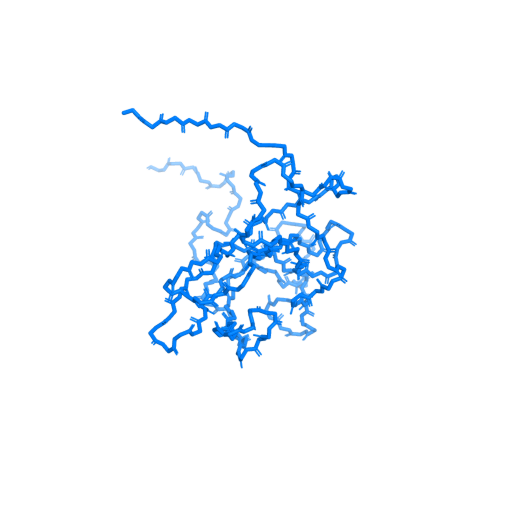 1.00 98.75 97 PHE A N 1
ATOM 766 C CA . PHE A 1 97 ? -9.011 0.111 -0.983 1.00 98.75 97 PHE A CA 1
ATOM 767 C C . PHE A 1 97 ? -7.980 -0.063 -2.095 1.00 98.75 97 PHE A C 1
ATOM 769 O O . PHE A 1 97 ? -7.231 -1.034 -2.111 1.00 98.75 97 PHE A O 1
ATOM 776 N N . LEU A 1 98 ? -7.894 0.912 -2.995 1.00 98.62 98 LEU A N 1
ATOM 777 C CA . LEU A 1 98 ? -6.778 1.070 -3.918 1.00 98.62 98 LEU A CA 1
ATOM 778 C C . LEU A 1 98 ? -5.638 1.782 -3.198 1.00 98.62 98 LEU A C 1
ATOM 780 O O . LEU A 1 98 ? -5.798 2.921 -2.765 1.00 98.62 98 LEU A O 1
ATOM 784 N N . PHE A 1 99 ? -4.478 1.146 -3.129 1.00 98.56 99 PHE A N 1
ATOM 785 C CA . PHE A 1 99 ? -3.269 1.746 -2.584 1.00 98.56 99 PHE A CA 1
ATOM 786 C C . PHE A 1 99 ? -2.173 1.766 -3.650 1.00 98.56 99 PHE A C 1
ATOM 788 O O . PHE A 1 99 ? -1.807 0.727 -4.201 1.00 98.56 99 PHE A O 1
ATOM 795 N N . LEU A 1 100 ? -1.678 2.964 -3.965 1.00 98.19 100 LEU A N 1
ATOM 796 C CA . LEU A 1 100 ? -0.580 3.161 -4.908 1.00 98.19 100 LEU A CA 1
ATOM 797 C C . LEU A 1 100 ? 0.748 3.193 -4.150 1.00 98.19 100 LEU A C 1
ATOM 799 O O . LEU A 1 100 ? 0.841 3.789 -3.077 1.00 98.19 100 LEU A O 1
ATOM 803 N N . TYR A 1 101 ? 1.779 2.582 -4.723 1.00 96.44 101 TYR A N 1
ATOM 804 C CA . TYR A 1 101 ? 3.112 2.540 -4.127 1.00 96.44 101 TYR A CA 1
ATOM 805 C C . TYR A 1 101 ? 4.187 2.851 -5.164 1.00 96.44 101 TYR A C 1
ATOM 807 O O . TYR A 1 101 ? 4.060 2.493 -6.338 1.00 96.44 101 TYR A O 1
ATOM 815 N N . ASN A 1 102 ? 5.258 3.498 -4.714 1.00 93.81 102 ASN A N 1
ATOM 816 C CA . ASN A 1 102 ? 6.444 3.736 -5.525 1.00 93.81 102 ASN A CA 1
ATOM 817 C C . ASN A 1 102 ? 7.364 2.524 -5.459 1.00 93.81 102 ASN A C 1
ATOM 819 O O . ASN A 1 102 ? 7.389 1.780 -4.476 1.00 93.81 102 ASN A O 1
ATOM 823 N N . SER A 1 103 ? 8.132 2.317 -6.518 1.00 91.94 103 SER A N 1
ATOM 824 C CA . SER A 1 103 ? 9.028 1.181 -6.617 1.00 91.94 103 SER A CA 1
ATOM 825 C C . SER A 1 103 ? 10.189 1.445 -7.556 1.00 91.94 103 SER A C 1
ATOM 827 O O . SER A 1 103 ? 10.132 2.326 -8.409 1.00 91.94 103 SER A O 1
ATOM 829 N N . GLY A 1 104 ? 11.228 0.630 -7.441 1.00 86.88 104 GLY A N 1
ATOM 830 C CA . GLY A 1 104 ? 12.304 0.596 -8.414 1.00 86.88 104 GLY A CA 1
ATOM 831 C C . GLY A 1 104 ? 12.691 -0.821 -8.786 1.00 86.88 104 GLY A C 1
ATOM 832 O O . GLY A 1 104 ? 12.578 -1.759 -7.993 1.00 86.88 104 GLY A O 1
ATOM 833 N N . LYS A 1 105 ? 13.229 -0.943 -9.997 1.00 82.75 105 LYS A N 1
ATOM 834 C CA . LYS A 1 105 ? 13.863 -2.153 -10.512 1.00 82.75 105 LYS A CA 1
ATOM 835 C C . LYS A 1 105 ? 15.368 -1.931 -10.593 1.00 82.75 105 LYS A C 1
ATOM 837 O O . LYS A 1 105 ? 15.811 -0.851 -10.981 1.00 82.75 105 LYS A O 1
ATOM 842 N N . ALA A 1 106 ? 16.154 -2.951 -10.263 1.00 68.25 106 ALA A N 1
ATOM 843 C CA . ALA A 1 106 ? 17.573 -2.937 -10.585 1.00 68.25 106 ALA A CA 1
ATOM 844 C C . ALA A 1 106 ? 17.708 -3.056 -12.109 1.00 68.25 106 ALA A C 1
ATOM 846 O O . ALA A 1 106 ? 17.272 -4.049 -12.693 1.00 68.25 106 ALA A O 1
ATOM 847 N N . ASN A 1 107 ? 18.271 -2.046 -12.765 1.00 62.97 107 ASN A N 1
ATOM 848 C CA . ASN A 1 107 ? 18.770 -2.203 -14.124 1.00 62.97 107 ASN A CA 1
ATOM 849 C C . ASN A 1 107 ? 20.252 -2.601 -14.069 1.00 62.97 107 ASN A C 1
ATOM 851 O O . ASN A 1 107 ? 20.960 -2.307 -13.110 1.00 62.97 107 ASN A O 1
ATOM 855 N N . ASN A 1 108 ? 20.743 -3.260 -15.119 1.00 51.72 108 ASN A N 1
ATOM 856 C CA . ASN A 1 108 ? 22.166 -3.598 -15.261 1.00 51.72 108 ASN A CA 1
ATOM 857 C C . ASN A 1 108 ? 23.056 -2.358 -15.509 1.00 51.72 108 ASN A C 1
ATOM 859 O O . ASN A 1 108 ? 24.230 -2.501 -15.844 1.00 51.72 108 ASN A O 1
ATOM 863 N N . ALA A 1 109 ? 22.511 -1.143 -15.399 1.00 48.12 109 ALA A N 1
ATOM 864 C CA . ALA A 1 109 ? 23.240 0.087 -15.647 1.00 48.12 109 ALA A CA 1
ATOM 865 C C . ALA A 1 109 ? 23.912 0.553 -14.351 1.00 48.12 109 ALA A C 1
ATOM 867 O O . ALA A 1 109 ? 23.267 0.773 -13.332 1.00 48.12 109 ALA A O 1
ATOM 868 N N . SER A 1 110 ? 25.226 0.753 -14.410 1.00 43.31 110 SER A N 1
ATOM 869 C CA . SER A 1 110 ? 26.117 1.217 -13.334 1.00 43.31 110 SER A CA 1
ATOM 870 C C . SER A 1 110 ? 25.822 2.629 -12.799 1.00 43.31 110 SER A C 1
ATOM 872 O O . SER A 1 110 ? 26.618 3.198 -12.050 1.00 43.31 110 SER A O 1
ATOM 874 N N . VAL A 1 111 ? 24.686 3.221 -13.162 1.00 44.09 111 VAL A N 1
ATOM 875 C CA . VAL A 1 111 ? 24.330 4.589 -12.809 1.00 44.09 111 VAL A CA 1
ATOM 876 C C . VAL A 1 111 ? 23.478 4.546 -11.548 1.00 44.09 111 VAL A C 1
ATOM 878 O O . VAL A 1 111 ? 22.309 4.170 -11.586 1.00 44.09 111 VAL A O 1
ATOM 881 N N . ARG A 1 112 ? 24.050 4.992 -10.423 1.00 41.81 112 ARG A N 1
ATOM 882 C CA . ARG A 1 112 ? 23.365 5.159 -9.121 1.00 41.81 112 ARG A CA 1
ATOM 883 C C . ARG A 1 112 ? 22.030 5.927 -9.196 1.00 41.81 112 ARG A C 1
ATOM 885 O O . ARG A 1 112 ? 21.236 5.825 -8.265 1.00 41.81 112 ARG A O 1
ATOM 892 N N . PHE A 1 113 ? 21.791 6.654 -10.288 1.00 42.00 113 PHE A N 1
ATOM 893 C CA . PHE A 1 113 ? 20.618 7.493 -10.541 1.00 42.00 113 PHE A CA 1
ATOM 894 C C . PHE A 1 113 ? 19.650 6.942 -11.600 1.00 42.00 113 PHE A C 1
ATOM 896 O O . PHE A 1 113 ? 18.577 7.501 -11.770 1.00 42.00 113 PHE A O 1
ATOM 903 N N . ALA A 1 114 ? 19.949 5.818 -12.261 1.00 47.06 114 ALA A N 1
ATOM 904 C CA . ALA A 1 114 ? 19.029 5.191 -13.217 1.00 47.06 114 ALA A CA 1
ATOM 905 C C . ALA A 1 114 ? 18.001 4.270 -12.529 1.00 47.06 114 ALA A C 1
ATOM 907 O O . ALA A 1 114 ? 17.595 3.251 -13.086 1.00 47.06 114 ALA A O 1
ATOM 908 N N . LYS A 1 115 ? 17.582 4.603 -11.302 1.00 56.03 115 LYS A N 1
ATOM 909 C CA . LYS A 1 115 ? 16.438 3.953 -10.659 1.00 56.03 115 LYS A CA 1
ATOM 910 C C . LYS A 1 115 ? 15.186 4.514 -11.333 1.00 56.03 115 LYS A C 1
ATOM 912 O O . LYS A 1 115 ? 14.723 5.583 -10.963 1.00 56.03 115 LYS A O 1
ATOM 917 N N . SER A 1 116 ? 14.653 3.821 -12.334 1.00 64.44 116 SER A N 1
ATOM 918 C CA . SER A 1 116 ? 13.335 4.148 -12.884 1.00 64.44 116 SER A CA 1
ATOM 919 C C . SER A 1 116 ? 12.296 3.961 -11.774 1.00 64.44 116 SER A C 1
ATOM 921 O O . SER A 1 116 ? 12.006 2.820 -11.401 1.00 64.44 116 SER A O 1
ATOM 923 N N . THR A 1 117 ? 11.813 5.070 -11.209 1.00 81.12 117 THR A N 1
ATOM 924 C CA . THR A 1 117 ? 10.743 5.070 -10.208 1.00 81.12 117 THR A CA 1
ATOM 925 C C . THR A 1 117 ? 9.437 4.723 -10.897 1.00 81.12 117 THR A C 1
ATOM 927 O O . THR A 1 117 ? 8.886 5.530 -11.635 1.00 81.12 117 THR A O 1
ATOM 930 N N . ASN A 1 118 ? 8.953 3.513 -10.662 1.00 90.19 118 ASN A N 1
ATOM 931 C CA . ASN A 1 118 ? 7.695 3.023 -11.196 1.00 90.19 118 ASN A CA 1
ATOM 932 C C . ASN A 1 118 ? 6.605 3.109 -10.128 1.00 90.19 118 ASN A C 1
ATOM 934 O O . ASN A 1 118 ? 6.878 2.881 -8.947 1.00 90.19 118 ASN A O 1
ATOM 938 N N . VAL A 1 119 ? 5.360 3.322 -10.541 1.00 95.19 119 VAL A N 1
ATOM 939 C CA . VAL A 1 119 ? 4.200 3.255 -9.642 1.00 95.19 119 VAL A CA 1
ATOM 940 C C . VAL A 1 119 ? 3.482 1.933 -9.848 1.00 95.19 119 VAL A C 1
ATOM 942 O O . VAL A 1 119 ? 3.096 1.609 -10.967 1.00 95.19 119 VAL A O 1
ATOM 945 N N . GLY A 1 120 ? 3.291 1.172 -8.776 1.00 96.94 120 GLY A N 1
ATOM 946 C CA . GLY A 1 120 ? 2.434 -0.010 -8.739 1.00 96.94 120 GLY A CA 1
ATOM 947 C C . GLY A 1 120 ? 1.145 0.249 -7.964 1.00 96.94 120 GLY A C 1
ATOM 948 O O . GLY A 1 120 ? 0.960 1.314 -7.372 1.00 96.94 120 GLY A O 1
ATOM 949 N N . TYR A 1 121 ? 0.258 -0.746 -7.938 1.00 98.25 121 TYR A N 1
ATOM 950 C CA . TYR A 1 121 ? -0.911 -0.713 -7.061 1.00 98.25 121 TYR A CA 1
ATOM 951 C C . TYR A 1 121 ? -1.143 -2.041 -6.343 1.00 98.25 121 TYR A C 1
ATOM 953 O O . TYR A 1 121 ? -0.816 -3.120 -6.849 1.00 98.25 121 TYR A O 1
ATOM 961 N N . VAL A 1 122 ? -1.761 -1.947 -5.171 1.00 98.50 122 VAL A N 1
ATOM 962 C CA . VAL A 1 122 ? -2.406 -3.063 -4.482 1.00 98.50 122 VAL A CA 1
ATOM 963 C C . VAL A 1 122 ? -3.868 -2.732 -4.205 1.00 98.50 122 VAL A C 1
ATOM 965 O O . VAL A 1 122 ? -4.240 -1.572 -4.029 1.00 98.50 122 VAL A O 1
ATOM 968 N N . ILE A 1 123 ? -4.695 -3.769 -4.174 1.00 98.75 123 ILE A N 1
ATOM 969 C CA . ILE A 1 123 ? -6.054 -3.725 -3.649 1.00 98.75 123 ILE A CA 1
ATOM 970 C C . ILE A 1 123 ? -5.996 -4.332 -2.253 1.00 98.75 123 ILE A C 1
ATOM 972 O O . ILE A 1 123 ? -5.658 -5.506 -2.110 1.00 98.75 123 ILE A O 1
ATOM 976 N N . LEU A 1 124 ? -6.279 -3.527 -1.236 1.00 98.75 124 LEU A N 1
ATOM 977 C CA . LEU A 1 124 ? -6.355 -3.953 0.159 1.00 98.75 124 LEU A CA 1
ATOM 978 C C . LEU A 1 124 ? -7.789 -4.349 0.482 1.00 98.75 124 LEU A C 1
ATOM 980 O O . LEU A 1 124 ? -8.726 -3.676 0.049 1.00 98.75 124 LEU A O 1
ATOM 984 N N . ASN A 1 125 ? -7.963 -5.407 1.266 1.00 98.56 125 ASN A N 1
ATOM 985 C CA . ASN A 1 125 ? -9.285 -5.857 1.673 1.00 98.56 125 ASN A CA 1
ATOM 986 C C . ASN A 1 125 ? -10.012 -4.760 2.473 1.00 98.56 125 ASN A C 1
ATOM 988 O O . ASN A 1 125 ? -9.452 -4.151 3.385 1.00 98.56 125 ASN A O 1
ATOM 992 N N . GLY A 1 126 ? -11.278 -4.513 2.132 1.00 97.81 126 GLY A N 1
ATOM 993 C CA . GLY A 1 126 ? -12.080 -3.445 2.735 1.00 97.81 126 GLY A CA 1
ATOM 994 C C . GLY A 1 126 ? -12.399 -3.621 4.223 1.00 97.81 126 GLY A C 1
ATOM 995 O O . GLY A 1 126 ? -12.708 -2.646 4.903 1.00 97.81 126 GLY A O 1
ATOM 996 N N . THR A 1 127 ? -12.332 -4.852 4.734 1.00 96.81 127 THR A N 1
ATOM 997 C CA . THR A 1 127 ? -12.591 -5.184 6.147 1.00 96.81 127 THR A CA 1
ATOM 998 C C . THR A 1 127 ? -11.295 -5.334 6.943 1.00 96.81 127 THR A C 1
ATOM 1000 O O . THR A 1 127 ? -11.249 -4.952 8.113 1.00 96.81 127 THR A O 1
ATOM 1003 N N . ASP A 1 128 ? -10.244 -5.857 6.310 1.00 97.25 128 ASP A N 1
ATOM 1004 C CA . ASP A 1 128 ? -8.908 -6.005 6.889 1.00 97.25 128 ASP A CA 1
ATOM 1005 C C . ASP A 1 128 ? -7.829 -5.461 5.932 1.00 97.25 128 ASP A C 1
ATOM 1007 O O . ASP A 1 128 ? -7.282 -6.209 5.119 1.00 97.25 128 ASP A O 1
ATOM 1011 N N . PRO A 1 129 ? -7.471 -4.167 6.036 1.00 97.69 129 PRO A N 1
ATOM 1012 C CA . PRO A 1 129 ? -6.493 -3.531 5.152 1.00 97.69 129 PRO A CA 1
ATOM 1013 C C . PRO A 1 129 ? -5.065 -4.093 5.240 1.00 97.69 129 PRO A C 1
ATOM 1015 O O . PRO A 1 129 ? -4.204 -3.666 4.474 1.00 97.69 129 PRO A O 1
ATOM 1018 N N . THR A 1 130 ? -4.793 -5.030 6.156 1.00 97.25 130 THR A N 1
ATOM 1019 C CA . THR A 1 130 ? -3.516 -5.760 6.209 1.00 97.25 130 THR A CA 1
ATOM 1020 C C . THR A 1 130 ? -3.437 -6.884 5.171 1.00 97.25 130 THR A C 1
ATOM 1022 O O . THR A 1 130 ? -2.354 -7.396 4.895 1.00 97.25 130 THR A O 1
ATOM 1025 N N . GLN A 1 131 ? -4.570 -7.249 4.560 1.00 98.00 131 GLN A N 1
ATOM 1026 C CA . GLN A 1 131 ? -4.665 -8.300 3.552 1.00 98.00 131 GLN A CA 1
ATOM 1027 C C . GLN A 1 131 ? -4.668 -7.710 2.140 1.00 98.00 131 GLN A C 1
ATOM 1029 O O . GLN A 1 131 ? -5.529 -6.902 1.781 1.00 98.00 131 GLN A O 1
ATOM 1034 N N . ILE A 1 132 ? -3.736 -8.171 1.305 1.00 98.38 132 ILE A N 1
ATOM 1035 C CA . ILE A 1 132 ? -3.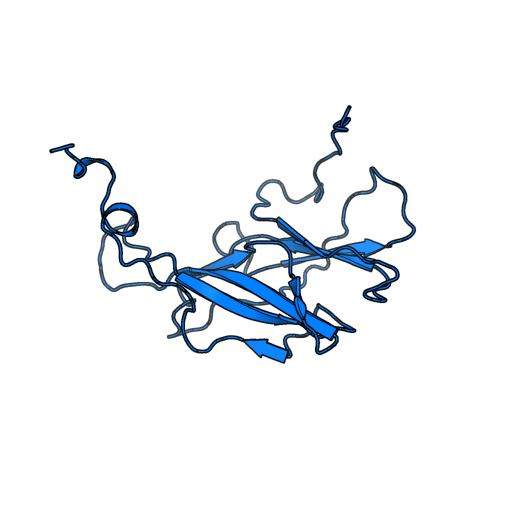680 -7.818 -0.116 1.00 98.38 132 ILE A CA 1
ATOM 1036 C C . ILE A 1 132 ? -4.587 -8.769 -0.902 1.00 98.38 132 ILE A C 1
ATOM 1038 O O . ILE A 1 132 ? -4.334 -9.968 -0.976 1.00 98.38 132 ILE A O 1
ATOM 1042 N N . VAL A 1 133 ? -5.615 -8.215 -1.540 1.00 98.50 133 VAL A N 1
ATOM 1043 C CA . VAL A 1 133 ? -6.511 -8.926 -2.467 1.00 98.50 133 VAL A CA 1
ATOM 1044 C C . VAL A 1 133 ? -5.848 -9.095 -3.832 1.00 98.50 133 VAL A C 1
ATOM 1046 O O . VAL A 1 133 ? -5.937 -10.151 -4.453 1.00 98.50 133 VAL A O 1
ATOM 1049 N N . GLN A 1 134 ? -5.167 -8.052 -4.305 1.00 98.31 134 GLN A N 1
ATOM 1050 C CA . GLN A 1 134 ? -4.473 -8.052 -5.589 1.00 98.31 134 GLN A CA 1
ATOM 1051 C C . GLN A 1 134 ? -3.259 -7.132 -5.525 1.00 98.31 134 GLN A C 1
ATOM 1053 O O . GLN A 1 134 ? -3.317 -6.065 -4.925 1.00 98.31 134 GLN A O 1
ATOM 1058 N N . ARG A 1 135 ? -2.172 -7.514 -6.194 1.00 98.19 135 ARG A N 1
ATOM 1059 C CA . ARG A 1 135 ? -1.003 -6.661 -6.441 1.00 98.19 135 ARG A CA 1
ATOM 1060 C C . ARG A 1 135 ? -0.721 -6.649 -7.933 1.00 98.19 135 ARG A C 1
ATOM 1062 O O . ARG A 1 135 ? -0.759 -7.708 -8.557 1.00 98.19 135 ARG A O 1
ATOM 1069 N N . SER A 1 136 ? -0.447 -5.479 -8.501 1.00 97.38 136 SER A N 1
ATOM 1070 C CA . SER A 1 136 ? -0.190 -5.358 -9.935 1.00 97.38 136 SER A CA 1
ATOM 1071 C C . SER A 1 136 ? 1.017 -6.210 -10.364 1.00 97.38 136 SER A C 1
ATOM 1073 O O . SER A 1 136 ? 2.025 -6.306 -9.653 1.00 97.38 136 SER A O 1
ATOM 1075 N N . SER A 1 137 ? 0.907 -6.887 -11.510 1.00 95.44 137 SER A N 1
ATOM 1076 C CA . SER A 1 137 ? 2.027 -7.605 -12.145 1.00 95.44 137 SER A CA 1
ATOM 1077 C C . SER A 1 137 ? 3.009 -6.633 -12.791 1.00 95.44 137 SER A C 1
ATOM 1079 O O . SER A 1 137 ? 4.220 -6.817 -12.698 1.00 95.44 137 SER A O 1
ATOM 1081 N N . ASP A 1 138 ? 2.455 -5.570 -13.367 1.00 93.81 138 ASP A N 1
ATOM 1082 C CA . ASP A 1 138 ? 3.140 -4.547 -14.142 1.00 93.81 138 ASP A CA 1
ATOM 1083 C C . ASP A 1 138 ? 2.977 -3.173 -13.474 1.00 93.81 138 ASP A C 1
ATOM 1085 O O . ASP A 1 138 ? 2.040 -2.970 -12.682 1.00 93.81 138 ASP A O 1
ATOM 1089 N N . PRO A 1 139 ? 3.888 -2.225 -13.745 1.00 93.50 139 PRO A N 1
ATOM 1090 C CA . PRO A 1 139 ? 3.749 -0.865 -13.252 1.00 93.50 139 PRO A CA 1
ATOM 1091 C C . PRO A 1 139 ? 2.569 -0.163 -13.934 1.00 93.50 139 PRO A C 1
ATOM 1093 O O . PRO A 1 139 ? 2.341 -0.303 -15.133 1.00 93.50 139 PRO A O 1
ATOM 1096 N N . LEU A 1 140 ? 1.830 0.619 -13.153 1.00 94.38 140 LEU A N 1
ATOM 1097 C CA . LEU A 1 140 ? 0.768 1.500 -13.627 1.00 94.38 140 LEU A CA 1
ATOM 1098 C C . LEU A 1 140 ? 1.335 2.756 -14.300 1.00 94.38 140 LEU A C 1
ATOM 1100 O O . LEU A 1 140 ? 0.771 3.234 -15.280 1.00 94.38 140 LEU A O 1
ATOM 1104 N N . ILE A 1 141 ? 2.434 3.293 -13.762 1.00 91.12 141 ILE A N 1
ATOM 1105 C CA . ILE A 1 141 ? 3.125 4.473 -14.295 1.00 91.12 141 ILE A CA 1
ATOM 1106 C C . ILE A 1 141 ? 4.613 4.153 -14.381 1.00 91.12 141 ILE A C 1
ATOM 1108 O O . ILE A 1 141 ? 5.201 3.641 -13.425 1.00 91.12 141 ILE A O 1
ATOM 1112 N N . ILE A 1 142 ? 5.202 4.468 -15.530 1.00 89.06 142 ILE A N 1
ATOM 1113 C CA . ILE A 1 142 ? 6.634 4.375 -15.803 1.00 89.06 142 ILE A CA 1
ATOM 1114 C C . ILE A 1 142 ? 7.086 5.763 -16.280 1.00 89.06 142 ILE A C 1
ATOM 1116 O O . ILE A 1 142 ? 6.363 6.360 -17.082 1.00 89.06 142 ILE A O 1
ATOM 1120 N N . PRO A 1 143 ? 8.256 6.262 -15.845 1.00 83.81 143 PRO A N 1
ATOM 1121 C CA . PRO A 1 143 ? 8.853 7.476 -16.386 1.00 83.81 143 PRO A CA 1
ATOM 1122 C C . PRO A 1 143 ? 8.985 7.385 -17.909 1.00 83.81 143 PRO A C 1
ATOM 1124 O O . PRO A 1 143 ? 9.611 6.457 -18.425 1.00 83.81 143 PRO A O 1
ATOM 1127 N N . GLY A 1 144 ? 8.396 8.337 -18.625 1.00 81.94 144 GLY A N 1
ATOM 1128 C CA . GLY A 1 144 ? 8.412 8.380 -20.090 1.00 81.94 144 GLY A CA 1
ATOM 1129 C C . GLY A 1 144 ? 8.746 9.753 -20.665 1.00 81.94 144 GLY A C 1
ATOM 1130 O O . GLY A 1 144 ? 9.045 9.862 -21.853 1.00 81.94 144 GLY A O 1
ATOM 1131 N N . LEU A 1 145 ? 8.708 10.799 -19.842 1.00 83.31 145 LEU A N 1
ATOM 1132 C CA . LEU A 1 145 ? 8.953 12.174 -20.258 1.00 83.31 145 LEU A CA 1
ATOM 1133 C C . LEU A 1 145 ? 10.398 12.578 -19.962 1.00 83.31 145 LEU A C 1
ATOM 1135 O O . LEU A 1 145 ? 11.055 12.031 -19.073 1.00 83.31 145 LEU A O 1
ATOM 1139 N N . ALA A 1 146 ? 10.902 13.558 -20.712 1.00 81.00 146 ALA A N 1
ATOM 1140 C CA . ALA A 1 146 ? 12.287 14.008 -20.594 1.00 81.00 146 ALA A CA 1
ATOM 1141 C C . ALA A 1 146 ? 12.624 14.448 -19.158 1.00 81.00 146 ALA A C 1
ATOM 1143 O O . ALA A 1 146 ? 13.629 14.021 -18.610 1.00 81.00 146 ALA A O 1
ATOM 1144 N N . TRP A 1 147 ? 11.740 15.201 -18.500 1.00 81.00 147 TRP A N 1
ATOM 1145 C CA . TRP A 1 147 ? 11.927 15.633 -17.107 1.00 81.00 147 TRP A CA 1
ATOM 1146 C C . TRP A 1 147 ? 11.765 14.517 -16.061 1.00 81.00 147 TRP A C 1
ATOM 1148 O O . TRP A 1 147 ? 12.085 14.721 -14.896 1.00 81.00 147 TRP A O 1
ATOM 1158 N N . GLU A 1 148 ? 11.256 13.344 -16.443 1.00 79.12 148 GLU A N 1
ATOM 1159 C CA . GLU A 1 148 ? 11.141 12.176 -15.556 1.00 79.12 148 GLU A CA 1
ATOM 1160 C C . GLU A 1 148 ? 12.345 11.231 -15.696 1.00 79.12 148 GLU A C 1
ATOM 1162 O O . GLU A 1 148 ? 12.553 10.354 -14.859 1.00 79.12 148 GLU A O 1
ATOM 1167 N N . THR A 1 149 ? 13.114 11.376 -16.778 1.00 74.12 149 THR A N 1
ATOM 1168 C CA . THR A 1 149 ? 14.148 10.418 -17.201 1.00 74.12 149 THR A CA 1
ATOM 1169 C C . THR A 1 149 ? 15.535 11.034 -17.328 1.00 74.12 149 THR A C 1
ATOM 1171 O O . THR A 1 149 ? 16.530 10.317 -17.206 1.00 74.12 149 THR A O 1
ATOM 1174 N N . LEU A 1 150 ? 15.622 12.344 -17.559 1.00 64.88 150 LEU A N 1
ATOM 1175 C CA . LEU A 1 150 ? 16.875 13.066 -17.686 1.00 64.88 150 LEU A CA 1
ATOM 1176 C C . LEU A 1 150 ? 17.242 13.763 -16.370 1.00 64.88 150 LEU A C 1
ATOM 1178 O O . LEU A 1 150 ? 16.368 14.297 -15.687 1.00 64.88 150 LEU A O 1
ATOM 1182 N N . PRO A 1 151 ? 18.538 13.806 -16.020 1.00 60.75 151 PRO A N 1
ATOM 1183 C CA . PRO A 1 151 ? 19.010 14.695 -14.976 1.00 60.75 151 PRO A CA 1
ATOM 1184 C C . PRO A 1 151 ? 18.821 16.163 -15.395 1.00 60.75 151 PRO A C 1
ATOM 1186 O O . PRO A 1 151 ? 19.037 16.527 -16.556 1.00 60.75 151 PRO A O 1
ATOM 1189 N N . ASP A 1 152 ? 18.449 16.984 -14.411 1.00 55.34 152 ASP A N 1
ATOM 1190 C CA . ASP A 1 152 ? 18.088 18.412 -14.492 1.00 55.34 152 ASP A CA 1
ATOM 1191 C C . ASP A 1 152 ? 19.078 19.266 -15.322 1.00 55.34 152 ASP A C 1
ATOM 1193 O O . ASP A 1 152 ? 18.702 20.206 -16.014 1.00 55.34 152 ASP A O 1
ATOM 1197 N N . GLU A 1 153 ? 20.351 18.866 -15.377 1.00 56.22 153 GLU A N 1
ATOM 1198 C CA . GLU A 1 153 ? 21.429 19.570 -16.089 1.00 56.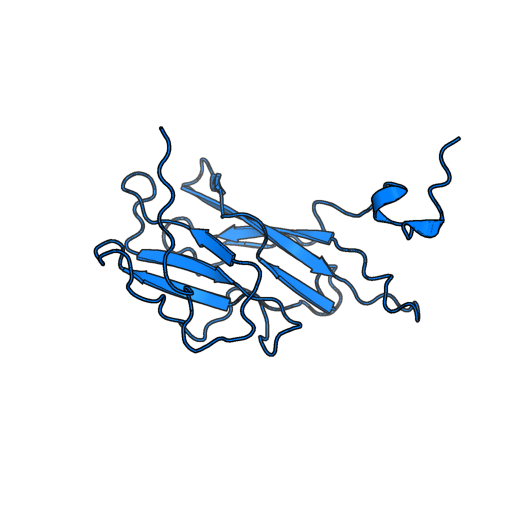22 153 GLU A CA 1
ATOM 1199 C C . GLU A 1 153 ? 21.316 19.567 -17.629 1.00 56.22 153 GLU A C 1
ATOM 1201 O O . GLU A 1 153 ? 22.090 20.240 -18.308 1.00 56.22 153 GLU A O 1
ATOM 1206 N N . THR A 1 154 ? 20.366 18.823 -18.204 1.00 54.28 154 THR A N 1
ATOM 1207 C CA . THR A 1 154 ? 20.149 18.754 -19.665 1.00 54.28 154 THR A CA 1
ATOM 1208 C C . THR A 1 154 ? 18.940 19.554 -20.156 1.00 54.28 154 THR A C 1
ATOM 1210 O O . THR A 1 154 ? 18.729 19.657 -21.365 1.00 54.28 154 THR A O 1
ATOM 1213 N N . LEU A 1 155 ? 18.168 20.165 -19.251 1.00 53.53 155 LEU A N 1
ATOM 1214 C CA . LEU A 1 155 ? 17.044 21.039 -19.589 1.00 53.53 155 LEU A CA 1
ATOM 1215 C C . LEU A 1 155 ? 17.539 22.472 -19.841 1.00 53.53 155 LEU A C 1
ATOM 1217 O O . LEU A 1 155 ? 17.236 23.403 -19.098 1.00 53.53 155 LEU A O 1
ATOM 1221 N N . THR A 1 156 ? 18.318 22.680 -20.904 1.00 51.53 156 THR A N 1
ATOM 1222 C CA . THR A 1 156 ? 18.535 24.040 -21.408 1.00 51.53 156 THR A CA 1
ATOM 1223 C C . THR A 1 156 ? 17.251 24.515 -22.082 1.00 51.53 156 THR A C 1
ATOM 1225 O O . THR A 1 156 ? 16.805 23.945 -23.077 1.00 51.53 156 THR A O 1
ATOM 1228 N N . MET A 1 157 ? 16.625 25.548 -21.509 1.00 49.06 157 MET A N 1
ATOM 1229 C CA . MET A 1 157 ? 15.444 26.183 -22.093 1.00 49.06 157 MET A CA 1
ATOM 1230 C C . MET A 1 157 ? 15.782 26.720 -23.490 1.00 49.06 157 MET A C 1
ATOM 1232 O O . MET A 1 157 ? 16.666 27.567 -23.627 1.00 49.06 157 MET A O 1
ATOM 1236 N N . SER A 1 158 ? 15.094 26.194 -24.506 1.00 50.66 158 SER A N 1
ATOM 1237 C CA . SER A 1 158 ? 15.069 26.716 -25.877 1.00 50.66 158 SER A CA 1
ATOM 1238 C C . SER A 1 158 ? 14.100 27.880 -26.010 1.00 50.66 158 SER A C 1
ATOM 1240 O O . SER A 1 158 ? 12.970 27.717 -25.492 1.00 50.66 158 SER A O 1
#

Radius of gyration: 17.62 Å; chains: 1; bounding box: 44×41×48 Å

pLDDT: mean 84.08, std 15.05, range [41.81, 98.75]

Secondary structure (DSSP, 8-state):
-PPP-----S-TT-TT----EEE---TTT--SEEEEEE-BTTTT-SSEEEEEEETTSPTTPPPEEEEEEEE---TTSTTSSEEEE-SPPEE-TTS-EEEEEEEE---S---TT---EEEEEEEE-SS-TTSEEEE-SS-SB---SHHHHS-GGG----

Organism: NCBI:txid290746

Foldseek 3Di:
DDDDDDAPDQAPVQPQKDFWAKDADDPVLNEQWIKIFTDKCVRVDQAGFIWIDGNPDDTRDHTHGPSDHLDGADPPAQQNPMKTFHYHWDADPVLWTKGKIWGFDDDPDPDPPQGFTFIWIFTAGSHGSSDTPDTDRHTPDTDDDCVSGPDPVPPDDD